Protein AF-A0A1C7DNI1-F1 (afdb_monomer_lite)

Foldseek 3Di:
DKKKAKPPDRPPIDDDDDPDQVSVVVVQPWDDPFKHWAWDDPVDDCCVVVVDDADPQKDKTKTWIWGDDPVGTDIIIMIMIGRDD

Structure (mmCIF, N/CA/C/O backbone):
data_AF-A0A1C7DNI1-F1
#
_entry.id   AF-A0A1C7DNI1-F1
#
loop_
_atom_site.group_PDB
_atom_site.id
_atom_site.type_symbol
_atom_site.label_atom_id
_atom_site.label_alt_id
_atom_site.label_comp_id
_atom_site.label_asym_id
_atom_site.label_entity_id
_atom_site.label_seq_id
_atom_site.pdbx_PDB_ins_code
_atom_site.Cartn_x
_atom_site.Cartn_y
_atom_site.Cartn_z
_atom_site.occupancy
_atom_site.B_iso_or_equiv
_atom_site.auth_seq_id
_atom_site.auth_comp_id
_atom_site.auth_asym_id
_atom_site.auth_atom_id
_atom_site.pdbx_PDB_model_num
ATOM 1 N N . MET A 1 1 ? -14.436 3.239 3.093 1.00 82.44 1 MET A N 1
ATOM 2 C CA . MET A 1 1 ? -13.462 4.304 2.705 1.00 82.44 1 MET A CA 1
ATOM 3 C C . MET A 1 1 ? -12.057 3.806 3.028 1.00 82.44 1 MET A C 1
ATOM 5 O O . MET A 1 1 ? -11.949 2.901 3.847 1.00 82.44 1 MET A O 1
ATOM 9 N N . GLY A 1 2 ? -10.993 4.332 2.410 1.00 90.19 2 GLY A N 1
ATOM 10 C CA . GLY A 1 2 ? -9.632 3.895 2.744 1.00 90.19 2 GLY A CA 1
ATOM 11 C C . GLY A 1 2 ? -8.565 4.968 2.580 1.00 90.19 2 GLY A C 1
ATOM 12 O O . GLY A 1 2 ? -8.796 6.015 1.973 1.00 90.19 2 GLY A O 1
ATOM 13 N N . VAL A 1 3 ? -7.391 4.687 3.131 1.00 93.50 3 VAL A N 1
ATOM 14 C CA . VAL A 1 3 ? -6.170 5.470 2.943 1.00 93.50 3 VAL A CA 1
ATOM 15 C C . VAL A 1 3 ? -5.127 4.630 2.219 1.00 93.50 3 VAL A C 1
ATOM 17 O O . VAL A 1 3 ? -5.017 3.425 2.446 1.00 93.50 3 VAL A O 1
ATOM 20 N N . LEU A 1 4 ? -4.365 5.283 1.352 1.00 95.00 4 LEU A N 1
ATOM 21 C CA . LEU A 1 4 ? -3.207 4.726 0.673 1.00 95.00 4 LEU A CA 1
ATOM 22 C C . LEU A 1 4 ? -1.968 5.430 1.214 1.00 95.00 4 LEU A C 1
ATOM 24 O O . LEU A 1 4 ? -1.827 6.639 1.041 1.00 95.00 4 LEU A O 1
ATOM 28 N N . ILE A 1 5 ? -1.100 4.697 1.897 1.00 95.31 5 ILE A N 1
ATOM 29 C CA . ILE A 1 5 ? 0.153 5.210 2.447 1.00 95.31 5 ILE A CA 1
ATOM 30 C C . ILE A 1 5 ? 1.278 4.818 1.498 1.00 95.31 5 ILE A C 1
ATOM 32 O O . ILE A 1 5 ? 1.455 3.633 1.224 1.00 95.31 5 ILE A O 1
ATOM 36 N N . THR A 1 6 ? 2.053 5.798 1.038 1.00 95.25 6 THR A N 1
A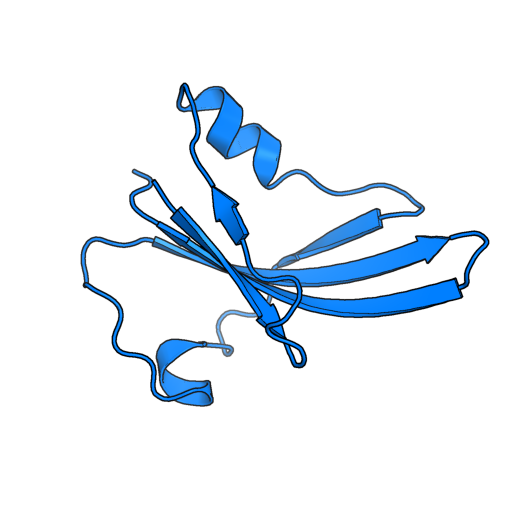TOM 37 C CA . THR A 1 6 ? 3.212 5.565 0.165 1.00 95.25 6 THR A CA 1
ATOM 38 C C . THR A 1 6 ? 4.500 5.747 0.956 1.00 95.25 6 THR A C 1
ATOM 40 O O . THR A 1 6 ? 4.674 6.732 1.671 1.00 95.25 6 THR A O 1
ATOM 43 N N . LEU A 1 7 ? 5.418 4.795 0.837 1.00 93.56 7 LEU A N 1
ATOM 44 C CA . LEU A 1 7 ? 6.693 4.763 1.536 1.00 93.56 7 LEU A CA 1
ATOM 45 C C . LEU A 1 7 ? 7.870 4.719 0.548 1.00 93.56 7 LEU A C 1
ATOM 47 O O . LEU A 1 7 ? 7.736 4.190 -0.554 1.00 93.56 7 LEU A O 1
ATOM 51 N N . PRO A 1 8 ? 9.041 5.259 0.940 1.00 88.56 8 PRO A N 1
ATOM 52 C CA . PRO A 1 8 ? 9.307 5.932 2.220 1.00 88.56 8 PRO A CA 1
ATOM 53 C C . PRO A 1 8 ? 8.744 7.364 2.288 1.00 88.56 8 PRO A C 1
ATOM 55 O O . PRO A 1 8 ? 8.729 7.968 3.359 1.00 88.56 8 PRO A O 1
ATOM 58 N N . SER A 1 9 ? 8.293 7.919 1.158 1.00 89.62 9 SER A N 1
ATOM 59 C CA . SER A 1 9 ? 7.793 9.292 1.065 1.00 89.62 9 SER A CA 1
ATOM 60 C C . SER A 1 9 ? 6.274 9.364 1.198 1.00 89.62 9 SER A C 1
ATOM 62 O O . SER A 1 9 ? 5.541 9.050 0.262 1.00 89.62 9 SER A O 1
ATOM 64 N N . LEU A 1 10 ? 5.810 9.904 2.326 1.00 90.94 10 LEU A N 1
ATOM 65 C CA . LEU A 1 10 ? 4.382 10.076 2.602 1.00 90.94 10 LEU A CA 1
ATOM 66 C C . LEU A 1 10 ? 3.697 11.140 1.733 1.00 90.94 10 LEU A C 1
ATOM 68 O O . LEU A 1 10 ? 2.470 11.203 1.734 1.00 90.94 10 LEU A O 1
ATOM 72 N N . TRP A 1 11 ? 4.449 11.961 0.994 1.00 91.69 11 TRP A N 1
ATOM 73 C CA . TRP A 1 11 ? 3.905 13.037 0.153 1.00 91.69 11 TRP A CA 1
ATOM 74 C C . TRP A 1 11 ? 2.908 12.554 -0.903 1.00 91.69 11 TRP A C 1
ATOM 76 O O . TRP A 1 11 ? 2.021 13.311 -1.284 1.00 91.69 11 TRP A O 1
ATOM 86 N N . ASN A 1 12 ? 3.028 11.295 -1.326 1.00 89.38 12 ASN A N 1
ATOM 87 C CA . ASN A 1 12 ? 2.155 10.684 -2.326 1.00 89.38 12 ASN A CA 1
ATOM 88 C C . ASN A 1 12 ? 0.980 9.905 -1.710 1.00 89.38 12 ASN A C 1
ATOM 90 O O . ASN A 1 12 ? 0.265 9.223 -2.442 1.00 89.38 12 ASN A O 1
ATOM 94 N N . SER A 1 13 ? 0.780 9.991 -0.389 1.00 93.94 13 SER A N 1
ATOM 95 C CA . SER A 1 13 ? -0.307 9.288 0.303 1.00 93.94 13 SER A CA 1
ATOM 96 C C . SER A 1 13 ? -1.663 9.925 -0.006 1.00 93.94 13 SER A C 1
ATOM 98 O O . SER A 1 13 ? -1.767 11.138 -0.191 1.00 93.94 13 SER A O 1
ATOM 100 N N . GLN A 1 14 ? -2.719 9.113 -0.053 1.00 94.31 14 GLN A N 1
ATOM 101 C CA . GLN A 1 14 ? -4.027 9.515 -0.578 1.00 94.31 14 GLN A CA 1
ATOM 102 C C . GLN A 1 14 ? -5.172 9.033 0.312 1.00 94.31 14 GLN A C 1
ATOM 104 O O . GLN A 1 14 ? -5.082 8.000 0.974 1.00 94.31 14 GLN A O 1
ATOM 109 N N . ILE A 1 15 ? -6.284 9.768 0.284 1.00 93.44 15 ILE A N 1
ATOM 110 C CA . ILE A 1 15 ? -7.582 9.291 0.768 1.00 93.44 15 ILE A CA 1
ATOM 111 C C . ILE A 1 15 ? -8.369 8.829 -0.452 1.00 93.44 15 ILE A C 1
ATOM 113 O O . ILE A 1 15 ? -8.487 9.571 -1.426 1.00 93.44 15 ILE A O 1
ATOM 117 N N . ILE A 1 16 ? -8.921 7.620 -0.388 1.00 91.69 16 ILE A N 1
ATOM 118 C CA . ILE A 1 16 ? -9.635 7.005 -1.502 1.00 91.69 16 ILE A CA 1
ATOM 119 C C . ILE A 1 16 ? -11.086 6.732 -1.104 1.00 91.69 16 ILE A C 1
ATOM 121 O O . ILE A 1 16 ? -11.385 6.147 -0.055 1.00 91.69 16 ILE A O 1
ATOM 125 N N . ILE A 1 17 ? -11.999 7.156 -1.978 1.00 91.06 17 ILE A N 1
ATOM 126 C CA . ILE A 1 17 ? -13.441 6.947 -1.854 1.00 91.06 17 ILE A CA 1
ATOM 127 C C . ILE A 1 17 ? -13.909 6.156 -3.075 1.00 91.06 17 ILE A C 1
ATOM 129 O O . ILE A 1 17 ? -13.876 6.658 -4.197 1.00 91.06 17 ILE A O 1
ATOM 133 N N . PHE A 1 18 ? -14.365 4.930 -2.837 1.00 89.50 18 PHE A N 1
ATOM 134 C CA . PHE A 1 18 ? -14.969 4.067 -3.851 1.00 89.50 18 PHE A CA 1
ATOM 135 C C . PHE A 1 18 ? -16.488 4.239 -3.865 1.00 89.50 18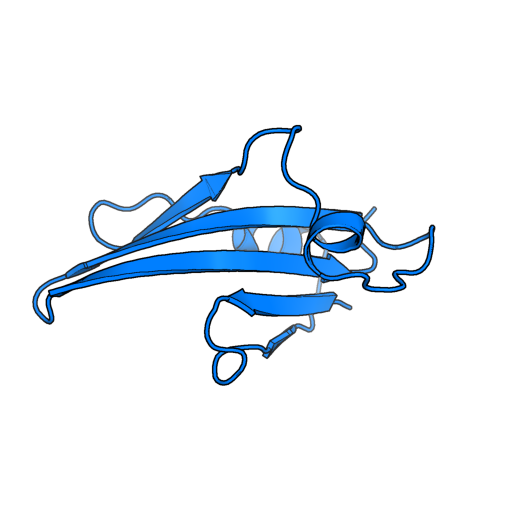 PHE A C 1
ATOM 137 O O . PHE A 1 18 ? -17.085 4.511 -2.820 1.00 89.50 18 PHE A O 1
ATOM 144 N N . LYS A 1 19 ? -17.116 4.103 -5.039 1.00 89.06 19 LYS A N 1
ATOM 145 C CA . LYS A 1 19 ? -18.575 4.240 -5.185 1.00 89.06 19 LYS A CA 1
ATOM 146 C C . LYS A 1 19 ? -19.293 2.895 -5.078 1.00 89.06 19 LYS A C 1
ATOM 148 O O . LYS A 1 19 ? -20.455 2.879 -4.681 1.00 89.06 19 LYS A O 1
ATOM 153 N N . GLY A 1 20 ? -18.612 1.796 -5.390 1.00 87.31 20 GLY A N 1
ATOM 154 C CA . GLY A 1 20 ? -19.107 0.431 -5.223 1.00 87.31 20 GLY A CA 1
ATOM 155 C C . GLY A 1 20 ? -17.984 -0.589 -5.034 1.00 87.31 20 GLY A C 1
ATOM 156 O O . GLY A 1 20 ? -16.806 -0.254 -5.117 1.00 87.31 20 GLY A O 1
ATOM 157 N N . GLU A 1 21 ? -18.356 -1.843 -4.771 1.00 85.12 21 GLU A N 1
ATOM 158 C CA . GLU A 1 21 ? -17.410 -2.945 -4.527 1.00 85.12 21 GLU A CA 1
ATOM 159 C C . GLU A 1 21 ? -16.578 -3.317 -5.762 1.00 85.12 21 GLU A C 1
ATOM 161 O O . GLU A 1 21 ? -15.418 -3.700 -5.626 1.00 85.12 21 GLU A O 1
ATOM 166 N N . ASP A 1 22 ? -17.135 -3.187 -6.967 1.00 87.94 22 ASP A N 1
ATOM 167 C CA . ASP A 1 22 ? -16.397 -3.482 -8.201 1.00 87.94 22 ASP A CA 1
ATOM 168 C C . ASP A 1 22 ? -15.249 -2.480 -8.411 1.00 87.94 22 ASP A C 1
ATOM 170 O O . ASP A 1 22 ? -14.131 -2.888 -8.727 1.00 87.94 22 ASP A O 1
ATOM 174 N N . ASP A 1 23 ? -15.470 -1.195 -8.089 1.00 87.44 23 ASP A N 1
ATOM 175 C CA . ASP A 1 23 ? -14.414 -0.170 -8.123 1.00 87.44 23 ASP A CA 1
ATOM 176 C C . ASP A 1 23 ? -13.248 -0.531 -7.191 1.00 87.44 23 ASP A C 1
ATOM 178 O O . ASP A 1 23 ? -12.094 -0.217 -7.480 1.00 87.44 23 ASP A O 1
ATOM 182 N N . VAL A 1 24 ? -13.548 -1.175 -6.057 1.00 87.38 24 VAL A N 1
ATOM 183 C CA . VAL A 1 24 ? -12.543 -1.600 -5.079 1.00 87.38 24 VAL A CA 1
ATOM 184 C C . VAL A 1 24 ? -11.683 -2.717 -5.659 1.00 87.38 24 VAL A C 1
ATOM 186 O O . VAL A 1 24 ? -10.459 -2.646 -5.583 1.00 87.38 24 VAL A O 1
ATOM 189 N N . LYS A 1 25 ? -12.302 -3.750 -6.240 1.00 85.00 25 LYS A N 1
ATOM 190 C CA . LYS A 1 25 ? -11.577 -4.914 -6.774 1.00 85.00 25 LYS A CA 1
ATOM 191 C C . LYS A 1 25 ? -10.657 -4.512 -7.922 1.00 85.00 25 LYS A C 1
ATOM 193 O O . LYS A 1 25 ? -9.477 -4.856 -7.904 1.00 85.00 25 LYS A O 1
ATOM 198 N N . ASP A 1 26 ? -11.168 -3.717 -8.857 1.00 89.19 26 ASP A N 1
ATOM 199 C CA . ASP A 1 26 ? -10.415 -3.278 -10.035 1.00 89.19 26 ASP A CA 1
ATOM 200 C C . ASP A 1 26 ? -9.308 -2.269 -9.683 1.00 89.19 26 ASP A C 1
ATOM 202 O O . ASP A 1 26 ? -8.326 -2.108 -10.416 1.00 89.19 26 ASP A O 1
ATOM 206 N N . PHE A 1 27 ? -9.408 -1.595 -8.533 1.00 89.38 27 PHE A N 1
ATOM 207 C CA . PHE A 1 27 ? -8.383 -0.660 -8.082 1.00 89.38 27 PHE A CA 1
ATOM 208 C C . PHE A 1 27 ? -7.036 -1.332 -7.791 1.00 89.38 27 PHE A C 1
ATOM 210 O O . PHE A 1 27 ? -5.997 -0.746 -8.082 1.00 89.38 27 PHE A O 1
ATOM 217 N N . PHE A 1 28 ? -7.033 -2.555 -7.261 1.00 88.50 28 PHE A N 1
ATOM 218 C CA . PHE A 1 28 ? -5.790 -3.257 -6.919 1.00 88.50 28 PHE A CA 1
ATOM 219 C C . PHE A 1 28 ? -5.153 -3.984 -8.106 1.00 88.50 28 PHE A C 1
ATOM 221 O O . PHE A 1 28 ? -4.016 -4.442 -8.012 1.00 88.50 28 PHE A O 1
ATOM 228 N N . ILE A 1 29 ? -5.856 -4.079 -9.237 1.00 89.94 29 ILE A N 1
ATOM 229 C CA . ILE A 1 29 ? -5.341 -4.724 -10.443 1.00 89.94 29 ILE A CA 1
ATOM 230 C C . ILE A 1 29 ? -4.451 -3.717 -11.177 1.00 89.94 29 ILE A C 1
ATOM 232 O O . ILE A 1 29 ? -4.920 -2.864 -11.936 1.00 89.94 29 ILE A O 1
ATOM 236 N N . ARG A 1 30 ? -3.146 -3.788 -10.908 1.00 91.31 30 ARG A N 1
ATOM 237 C CA . ARG A 1 30 ? -2.098 -3.002 -11.571 1.00 91.31 30 ARG A CA 1
ATOM 238 C C . ARG A 1 30 ? -1.006 -3.957 -12.028 1.00 91.31 30 ARG A C 1
ATOM 240 O O . ARG A 1 30 ? -0.146 -4.327 -11.239 1.00 91.31 30 ARG A O 1
ATOM 247 N N . ASP A 1 31 ? -1.071 -4.376 -13.284 1.00 93.38 31 ASP A N 1
ATOM 248 C CA . ASP A 1 31 ? -0.105 -5.307 -13.872 1.00 93.38 31 ASP A CA 1
ATOM 249 C C . ASP A 1 31 ? 0.083 -4.989 -15.357 1.00 93.38 31 ASP A C 1
ATOM 251 O O . ASP A 1 31 ? -0.495 -5.618 -16.242 1.00 93.38 31 ASP A O 1
ATOM 255 N N . SER A 1 32 ? 0.814 -3.913 -15.624 1.00 92.38 32 SER A N 1
ATOM 256 C CA . SER A 1 32 ? 1.226 -3.529 -16.972 1.00 92.38 32 SER A CA 1
ATOM 257 C C . SER A 1 32 ? 2.747 -3.542 -17.080 1.00 92.38 32 SER A C 1
ATOM 259 O O . SER A 1 32 ? 3.447 -3.568 -16.064 1.00 92.38 32 SER A O 1
ATOM 261 N N . ASP A 1 33 ? 3.256 -3.472 -18.310 1.00 90.12 33 ASP A N 1
ATOM 262 C CA . ASP A 1 33 ? 4.699 -3.438 -18.566 1.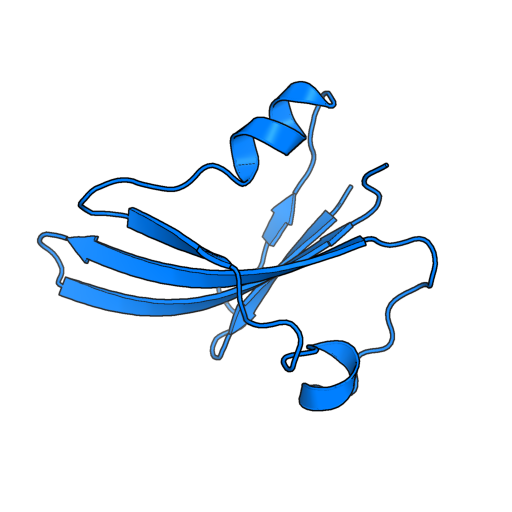00 90.12 33 ASP A CA 1
ATOM 263 C C . ASP A 1 33 ? 5.384 -2.230 -17.905 1.00 90.12 33 ASP A C 1
ATOM 265 O O . ASP A 1 33 ? 6.506 -2.362 -17.427 1.00 90.12 33 ASP A O 1
ATOM 269 N N . TYR A 1 34 ? 4.683 -1.093 -17.813 1.00 92.75 34 TYR A N 1
ATOM 270 C CA . TYR A 1 34 ? 5.219 0.170 -17.289 1.00 92.75 34 TYR A CA 1
ATOM 271 C C . TYR A 1 34 ? 4.898 0.422 -15.814 1.00 92.75 34 TYR A C 1
ATOM 273 O O . TYR A 1 34 ? 5.596 1.162 -15.130 1.00 92.75 34 TYR A O 1
ATOM 281 N N . TYR A 1 35 ? 3.803 -0.149 -15.317 1.00 93.38 35 TYR A N 1
ATOM 282 C CA .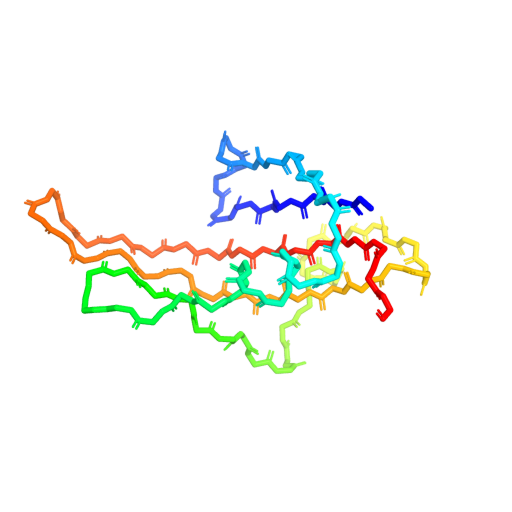 TYR A 1 35 ? 3.292 0.130 -13.980 1.00 93.38 35 TYR A CA 1
ATOM 283 C C . TYR A 1 35 ? 2.627 -1.106 -13.395 1.00 93.38 35 TYR A C 1
ATOM 285 O O . TYR A 1 35 ? 1.638 -1.608 -13.947 1.00 93.38 35 TYR A O 1
ATOM 293 N N . LYS A 1 36 ? 3.139 -1.580 -12.259 1.00 95.56 36 LYS A N 1
ATOM 294 C CA . LYS A 1 36 ? 2.588 -2.755 -11.581 1.00 95.56 36 LYS A CA 1
ATOM 295 C C . LYS A 1 36 ? 2.720 -2.708 -10.069 1.00 95.56 36 LYS A C 1
ATOM 297 O O . LYS A 1 36 ? 3.670 -2.145 -9.525 1.00 95.56 36 LYS A O 1
ATOM 302 N N . TRP A 1 37 ? 1.765 -3.344 -9.401 1.00 96.06 37 TRP A N 1
ATOM 303 C CA . TRP A 1 37 ? 1.740 -3.549 -7.959 1.00 96.06 37 TRP A CA 1
ATOM 304 C C . TRP A 1 37 ? 1.938 -5.025 -7.656 1.00 96.06 37 TRP A C 1
ATOM 306 O O . TRP A 1 37 ? 1.118 -5.871 -8.005 1.00 96.06 37 TRP A O 1
ATOM 316 N N . ILE A 1 38 ? 3.037 -5.333 -6.982 1.00 95.25 38 ILE A N 1
ATOM 317 C CA . ILE A 1 38 ? 3.401 -6.694 -6.602 1.00 95.25 38 ILE A CA 1
ATOM 318 C C . ILE A 1 38 ? 3.047 -6.865 -5.122 1.00 95.25 38 ILE A C 1
ATOM 320 O O . ILE A 1 38 ? 3.592 -6.120 -4.307 1.00 95.25 38 ILE A O 1
ATOM 324 N N . PRO A 1 39 ? 2.170 -7.809 -4.734 1.00 94.88 39 PRO A N 1
ATOM 325 C CA . PRO A 1 39 ? 1.845 -8.038 -3.328 1.00 94.88 39 PRO A CA 1
ATOM 326 C C . PRO A 1 39 ? 3.103 -8.266 -2.481 1.00 94.88 39 PRO A C 1
ATOM 328 O O . PRO A 1 39 ? 4.008 -9.005 -2.881 1.00 94.88 39 PRO A O 1
ATOM 331 N N . LEU A 1 40 ? 3.169 -7.621 -1.316 1.00 94.94 40 LEU A N 1
ATOM 332 C CA . LEU A 1 40 ? 4.240 -7.869 -0.354 1.00 94.94 40 LEU A CA 1
ATOM 333 C C . LEU A 1 40 ? 4.059 -9.244 0.292 1.00 94.94 40 LEU A C 1
ATOM 335 O O . LEU A 1 40 ? 2.952 -9.761 0.409 1.00 94.94 40 LEU A O 1
ATOM 339 N N . SER A 1 41 ? 5.167 -9.830 0.733 1.00 90.00 41 SER A N 1
ATOM 340 C CA . SER A 1 41 ? 5.158 -11.093 1.464 1.00 90.00 41 SER A CA 1
ATOM 341 C C . SER A 1 41 ? 4.508 -10.954 2.842 1.00 90.00 41 SER A C 1
ATOM 343 O O . SER A 1 41 ? 4.666 -9.931 3.506 1.00 90.00 41 SER A O 1
ATOM 345 N N . ASP A 1 42 ? 3.891 -12.037 3.323 1.00 83.38 42 ASP A N 1
ATOM 346 C CA . ASP A 1 42 ? 3.187 -12.110 4.620 1.00 83.38 42 ASP A CA 1
ATOM 347 C C . ASP A 1 42 ? 4.055 -11.768 5.847 1.00 83.38 42 ASP A C 1
ATOM 349 O O . ASP A 1 42 ? 3.551 -11.576 6.951 1.00 83.38 42 ASP A O 1
ATOM 353 N N . ASN A 1 43 ? 5.379 -11.708 5.685 1.00 89.06 43 ASN A N 1
ATOM 354 C CA . ASN A 1 43 ? 6.310 -11.299 6.737 1.00 89.06 43 ASN A CA 1
ATOM 355 C C . ASN A 1 43 ? 6.428 -9.771 6.901 1.00 89.06 43 ASN A C 1
ATOM 357 O O . ASN A 1 43 ? 7.120 -9.327 7.816 1.00 89.06 43 ASN A O 1
ATOM 361 N N . ARG A 1 44 ? 5.812 -8.974 6.019 1.00 91.56 44 ARG A N 1
ATOM 362 C CA . ARG A 1 44 ? 5.768 -7.514 6.123 1.00 91.56 44 ARG A CA 1
ATOM 363 C C . ARG A 1 44 ? 4.490 -7.091 6.829 1.00 91.56 44 ARG A C 1
ATOM 365 O O . ARG A 1 44 ? 3.404 -7.554 6.498 1.00 91.56 44 ARG A O 1
ATOM 372 N N . SER A 1 45 ? 4.611 -6.158 7.767 1.00 92.00 45 SER A N 1
ATOM 373 C CA . SER A 1 45 ? 3.453 -5.559 8.426 1.00 92.00 45 SER A CA 1
ATOM 374 C C . SER A 1 45 ? 3.733 -4.102 8.746 1.00 92.00 45 SER A C 1
ATOM 376 O O . SER A 1 45 ? 4.576 -3.784 9.583 1.00 92.00 45 SER A O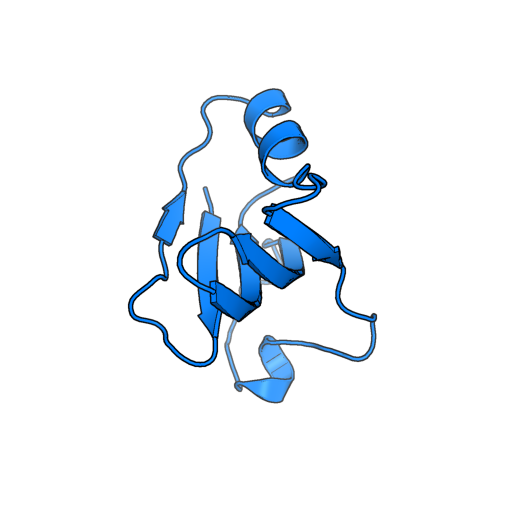 1
ATOM 378 N N . ILE A 1 46 ? 2.981 -3.195 8.120 1.00 93.50 46 ILE A N 1
ATOM 379 C CA . ILE A 1 46 ? 3.111 -1.762 8.397 1.00 93.50 46 ILE A CA 1
ATOM 380 C C . ILE A 1 46 ? 2.804 -1.424 9.864 1.00 93.50 46 ILE A C 1
ATOM 382 O O . ILE A 1 46 ? 3.402 -0.505 10.421 1.00 93.50 46 ILE A O 1
ATOM 386 N N . GLN A 1 47 ? 1.936 -2.191 10.534 1.00 93.38 47 GLN A N 1
ATOM 387 C CA . GLN A 1 47 ? 1.642 -1.978 11.954 1.00 93.38 47 GLN A CA 1
ATOM 388 C C . GLN A 1 47 ? 2.886 -2.183 12.818 1.00 93.38 47 GLN A C 1
ATOM 390 O O . GLN A 1 47 ? 3.165 -1.356 13.683 1.00 93.38 47 GLN A O 1
ATOM 395 N N . THR A 1 48 ? 3.654 -3.251 12.584 1.00 92.56 48 THR A N 1
ATOM 396 C CA . THR A 1 48 ? 4.864 -3.536 13.367 1.00 92.56 48 THR A CA 1
ATOM 397 C C . THR A 1 48 ? 6.052 -2.710 12.904 1.00 92.56 48 THR A C 1
ATOM 399 O O . THR A 1 48 ? 6.759 -2.142 13.738 1.00 92.56 48 THR A O 1
ATOM 402 N N . ASP A 1 49 ? 6.242 -2.604 11.589 1.00 92.75 49 ASP A N 1
ATOM 403 C CA . ASP A 1 49 ? 7.407 -1.964 10.977 1.00 92.75 49 ASP A CA 1
ATOM 404 C C . ASP A 1 49 ? 7.408 -0.453 11.265 1.00 92.75 49 ASP A C 1
ATOM 406 O O . ASP A 1 49 ? 8.457 0.129 11.543 1.00 92.75 49 ASP A O 1
ATOM 410 N N . TRP A 1 50 ? 6.222 0.170 11.282 1.00 90.69 50 TRP A N 1
ATOM 411 C CA . TRP A 1 50 ? 6.042 1.612 11.490 1.00 90.69 50 TRP A CA 1
ATOM 412 C C . TRP A 1 50 ? 5.344 1.981 12.803 1.00 90.69 50 TRP A C 1
ATOM 414 O O . TRP A 1 50 ? 5.149 3.165 13.078 1.00 90.69 50 TRP A O 1
ATOM 424 N N . LYS A 1 51 ? 5.007 0.995 13.645 1.00 92.38 51 LYS A N 1
ATOM 425 C CA . LYS A 1 51 ? 4.325 1.189 14.941 1.00 92.38 51 LYS A CA 1
ATOM 426 C C . LYS A 1 51 ? 2.999 1.948 14.812 1.00 92.38 51 LYS A C 1
ATOM 428 O O . LYS A 1 51 ? 2.674 2.791 15.650 1.00 92.38 51 LYS A O 1
ATOM 433 N N . LEU A 1 52 ? 2.245 1.659 13.753 1.00 90.75 52 LEU A N 1
ATOM 434 C CA . LEU A 1 52 ? 0.943 2.273 13.510 1.00 90.75 52 LEU A CA 1
ATOM 435 C C . LEU A 1 52 ? -0.159 1.545 14.279 1.00 90.75 52 LEU A C 1
ATOM 437 O O . LEU A 1 52 ? -0.212 0.316 14.313 1.00 90.75 52 LEU A O 1
ATOM 441 N N . VAL A 1 53 ? -1.077 2.324 14.847 1.00 93.06 53 VAL A N 1
ATOM 442 C CA . VAL A 1 53 ? -2.328 1.810 15.409 1.00 93.06 53 VAL A CA 1
ATOM 443 C C . VAL A 1 53 ? -3.368 1.830 14.298 1.00 93.06 53 VAL A C 1
ATOM 445 O O . VAL A 1 53 ? -3.709 2.897 13.791 1.00 93.06 53 VAL A O 1
ATOM 448 N N . ILE A 1 54 ? -3.849 0.650 13.916 1.00 90.75 54 ILE A N 1
ATOM 449 C CA . ILE A 1 54 ? -4.888 0.472 12.900 1.00 90.75 54 ILE A CA 1
ATOM 450 C C . ILE A 1 54 ? -6.061 -0.245 13.577 1.00 90.75 54 ILE A C 1
ATOM 452 O O . ILE A 1 54 ? -5.805 -1.212 14.296 1.00 90.75 54 ILE A O 1
ATOM 456 N N . PRO A 1 55 ? -7.308 0.232 13.410 1.00 90.62 55 PRO A N 1
ATOM 457 C CA . PRO A 1 55 ? -8.487 -0.439 13.953 1.00 90.62 55 PRO A CA 1
ATOM 458 C C . PRO A 1 55 ? -8.655 -1.870 13.414 1.00 90.62 55 PRO A C 1
ATOM 460 O O . PRO A 1 55 ? -8.376 -2.128 12.245 1.00 90.62 55 PRO A O 1
ATOM 463 N N . ASP A 1 56 ? -9.138 -2.789 14.254 1.00 88.44 56 ASP A N 1
ATOM 464 C CA . ASP A 1 56 ? -9.252 -4.222 13.923 1.00 88.44 56 ASP A CA 1
ATOM 465 C C . ASP A 1 56 ? -10.263 -4.525 12.800 1.00 88.44 56 ASP A C 1
ATOM 467 O O . ASP A 1 56 ? -10.240 -5.599 12.202 1.00 88.44 56 ASP A O 1
ATOM 471 N N . ASP A 1 57 ? -11.182 -3.601 12.525 1.00 90.06 57 ASP A N 1
ATOM 472 C CA . ASP A 1 57 ? -12.199 -3.704 11.479 1.00 90.06 57 ASP A CA 1
ATOM 473 C C . ASP A 1 57 ? -11.704 -3.262 10.092 1.00 90.06 57 ASP A C 1
ATOM 475 O O . ASP A 1 57 ? -12.451 -3.362 9.115 1.00 90.06 57 ASP A O 1
ATOM 479 N N . PHE A 1 58 ? -10.451 -2.810 9.989 1.00 90.44 58 PHE A N 1
ATOM 480 C CA . PHE A 1 58 ? -9.840 -2.390 8.734 1.00 90.44 58 PHE A CA 1
ATOM 481 C C . PHE A 1 58 ? -9.037 -3.527 8.105 1.00 90.44 58 PHE A C 1
ATOM 483 O O . PHE A 1 58 ? -8.285 -4.244 8.763 1.00 90.44 58 PHE A O 1
ATOM 490 N N . VAL A 1 59 ? -9.145 -3.639 6.785 1.00 90.38 59 VAL A N 1
ATOM 491 C CA . VAL A 1 59 ? -8.297 -4.515 5.980 1.00 90.38 59 VAL A CA 1
ATOM 492 C C . VAL A 1 59 ? -7.030 -3.767 5.596 1.00 90.38 59 VAL A C 1
ATOM 494 O O . VAL A 1 59 ? -7.075 -2.591 5.225 1.00 90.38 59 VAL A O 1
ATOM 497 N N . ILE A 1 60 ? -5.903 -4.473 5.673 1.00 92.75 60 ILE A N 1
ATOM 498 C CA . ILE A 1 60 ? -4.581 -3.978 5.300 1.00 92.75 60 ILE A CA 1
ATOM 499 C C . ILE A 1 60 ? -4.093 -4.782 4.096 1.00 92.75 60 ILE A C 1
ATOM 501 O O . ILE A 1 60 ? -4.143 -6.011 4.096 1.00 92.75 60 ILE A O 1
ATOM 505 N N . SER A 1 61 ? -3.606 -4.103 3.063 1.00 92.88 61 SER A N 1
ATOM 506 C CA . SER A 1 61 ? -2.992 -4.738 1.892 1.00 92.88 61 SER A CA 1
ATOM 507 C C . SER A 1 61 ? -1.735 -3.979 1.490 1.00 92.88 61 SER A C 1
ATOM 509 O O . SER A 1 61 ? -1.780 -2.767 1.290 1.00 92.88 61 SER A O 1
ATOM 511 N N . GLY A 1 62 ? -0.611 -4.688 1.413 1.00 95.06 62 GLY A N 1
ATOM 512 C CA . GLY A 1 62 ? 0.696 -4.118 1.101 1.00 95.06 62 GLY A CA 1
ATOM 513 C C . GLY A 1 62 ? 1.184 -4.533 -0.282 1.00 95.06 62 GLY A C 1
ATOM 514 O O . GLY A 1 62 ? 1.081 -5.702 -0.654 1.00 95.06 62 GLY A O 1
ATOM 515 N N . PHE A 1 63 ? 1.759 -3.587 -1.018 1.00 95.69 63 PHE A N 1
ATOM 516 C CA . PHE A 1 63 ? 2.276 -3.787 -2.367 1.00 95.69 63 PHE A CA 1
ATOM 517 C C . PHE A 1 63 ? 3.633 -3.102 -2.541 1.00 95.69 63 PHE A C 1
ATOM 519 O O . PHE A 1 63 ? 3.872 -2.017 -2.018 1.00 95.69 63 PHE A O 1
ATOM 526 N N . LYS A 1 64 ? 4.515 -3.716 -3.326 1.00 95.94 64 LYS A N 1
ATOM 527 C CA . LYS A 1 64 ? 5.632 -3.032 -3.968 1.00 95.94 64 LYS A CA 1
ATOM 528 C C . LYS A 1 64 ? 5.125 -2.428 -5.273 1.00 95.94 64 LYS A C 1
ATOM 530 O O . LYS A 1 64 ? 4.682 -3.159 -6.158 1.00 95.94 64 LYS A O 1
ATOM 535 N N . GLU A 1 65 ? 5.206 -1.115 -5.390 1.00 95.94 65 GLU A N 1
ATOM 536 C CA . GLU A 1 65 ? 4.970 -0.410 -6.644 1.00 95.94 65 GLU A CA 1
ATOM 537 C C . GLU A 1 65 ? 6.257 -0.403 -7.462 1.00 95.94 65 GLU A C 1
ATOM 539 O O . GLU A 1 65 ? 7.333 -0.102 -6.938 1.00 95.94 65 GLU A O 1
ATOM 544 N N . VAL A 1 66 ? 6.135 -0.741 -8.741 1.00 96.00 66 VAL A N 1
ATOM 545 C CA . VAL A 1 66 ? 7.205 -0.610 -9.726 1.00 96.00 66 VAL A CA 1
ATOM 546 C C . VAL A 1 66 ? 6.673 0.223 -10.880 1.00 96.00 66 VAL A C 1
ATOM 548 O O . VAL A 1 66 ? 5.675 -0.153 -11.501 1.00 96.00 66 VAL A O 1
ATOM 551 N N . ILE A 1 67 ? 7.352 1.336 -11.141 1.00 94.56 67 ILE A N 1
ATOM 552 C CA . ILE A 1 67 ? 7.133 2.201 -12.297 1.00 94.56 67 ILE A CA 1
ATOM 553 C C . ILE A 1 67 ? 8.408 2.148 -13.129 1.00 94.56 67 ILE A C 1
ATOM 555 O O . ILE A 1 67 ? 9.486 2.432 -12.614 1.00 94.56 67 ILE A O 1
ATOM 559 N N . ASP A 1 68 ? 8.283 1.734 -14.378 1.00 94.81 68 ASP A N 1
ATOM 560 C CA . ASP A 1 68 ? 9.377 1.639 -15.338 1.00 94.81 6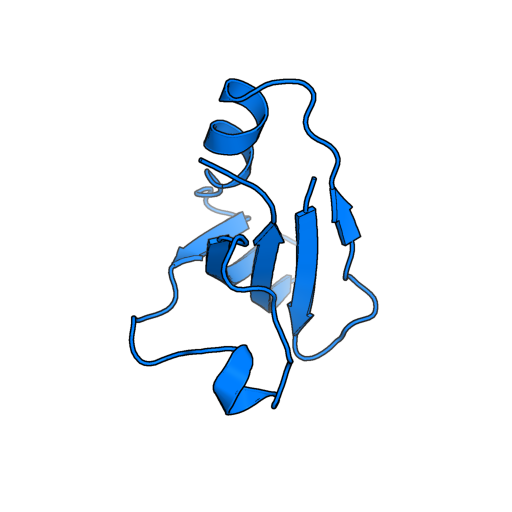8 ASP A CA 1
ATOM 561 C C . ASP A 1 68 ? 8.889 2.262 -16.643 1.00 94.81 68 ASP A C 1
ATOM 563 O O . ASP A 1 68 ? 8.221 1.608 -17.442 1.00 94.81 68 ASP A O 1
ATOM 567 N N . ASP A 1 69 ? 9.121 3.562 -16.806 1.00 91.62 69 ASP A N 1
ATOM 568 C CA . ASP A 1 69 ? 8.663 4.333 -17.959 1.00 91.62 69 ASP A CA 1
ATOM 569 C C . ASP A 1 69 ? 9.797 5.155 -18.597 1.00 91.62 69 ASP A C 1
ATOM 571 O O . ASP A 1 69 ? 10.980 4.973 -18.300 1.00 91.62 69 ASP A O 1
ATOM 575 N N . GLU A 1 70 ? 9.448 6.036 -19.540 1.00 91.88 70 GLU A N 1
ATOM 576 C CA . GLU A 1 70 ? 10.421 6.883 -20.242 1.00 91.88 70 GLU A CA 1
ATOM 577 C C . GLU A 1 70 ? 11.154 7.868 -19.311 1.00 91.88 70 GLU A C 1
ATOM 579 O O . GLU A 1 70 ? 12.274 8.279 -19.629 1.00 91.88 70 GLU A O 1
ATOM 584 N N . ASP A 1 71 ? 10.557 8.223 -18.167 1.00 90.19 71 ASP A N 1
ATOM 585 C CA . ASP A 1 71 ? 11.119 9.143 -17.176 1.00 90.19 71 ASP A CA 1
ATOM 586 C C . ASP A 1 71 ? 12.006 8.416 -16.147 1.00 90.19 71 ASP A C 1
ATOM 588 O O . ASP A 1 71 ? 12.862 9.042 -15.509 1.00 90.19 71 ASP A O 1
ATOM 592 N N . GLY A 1 72 ? 11.879 7.089 -16.030 1.00 91.62 72 GLY A N 1
ATOM 593 C CA . GLY A 1 72 ? 12.848 6.227 -15.361 1.00 91.62 72 GLY A CA 1
ATOM 594 C C . GLY A 1 72 ? 12.248 5.065 -14.573 1.00 91.62 72 GLY A C 1
ATOM 595 O O . GLY A 1 72 ? 11.076 4.720 -14.691 1.00 91.62 72 GLY A O 1
ATOM 596 N N . TYR A 1 73 ? 13.102 4.464 -13.737 1.00 94.25 73 TYR A N 1
ATOM 597 C CA . TYR A 1 73 ? 12.749 3.338 -12.877 1.00 94.25 73 TYR A CA 1
ATOM 598 C C . TYR A 1 73 ? 12.574 3.783 -11.425 1.00 94.25 73 TYR A C 1
ATOM 600 O O . TYR A 1 73 ? 13.518 4.267 -10.789 1.00 94.25 73 TYR A O 1
ATOM 608 N N . TYR A 1 74 ? 11.381 3.561 -10.884 1.00 92.88 74 TYR A N 1
ATOM 609 C CA . TYR A 1 74 ? 10.999 3.929 -9.530 1.00 92.88 74 TYR A CA 1
ATOM 610 C C . TYR A 1 74 ? 10.381 2.741 -8.802 1.00 92.88 74 TYR A C 1
ATOM 612 O O . TYR A 1 74 ? 9.539 2.018 -9.333 1.00 92.88 74 TYR A O 1
ATOM 620 N N . GLU A 1 75 ? 10.773 2.578 -7.541 1.00 94.75 75 GLU A N 1
ATOM 621 C CA . GLU A 1 75 ? 10.157 1.616 -6.636 1.00 94.75 75 GLU A CA 1
ATOM 622 C C . GLU A 1 75 ? 9.647 2.328 -5.392 1.00 94.75 75 GLU A C 1
ATOM 624 O O . GLU A 1 75 ? 10.344 3.162 -4.805 1.00 94.75 75 GLU A O 1
ATOM 629 N N . SER A 1 76 ? 8.444 1.964 -4.965 1.00 94.50 76 SER A N 1
ATOM 630 C CA . SER A 1 76 ? 7.867 2.427 -3.710 1.00 94.50 76 SER A CA 1
ATOM 631 C C . SER A 1 76 ? 7.160 1.277 -2.995 1.00 94.50 76 SER A C 1
ATOM 633 O O . SER A 1 76 ? 6.951 0.195 -3.552 1.00 94.50 76 SER A O 1
ATOM 635 N N . GLU A 1 77 ? 6.835 1.482 -1.724 1.00 95.50 77 GLU A N 1
ATOM 636 C CA . GLU A 1 77 ? 6.016 0.545 -0.962 1.00 95.50 77 GLU A CA 1
ATOM 637 C C . GLU A 1 77 ? 4.687 1.216 -0.627 1.00 95.50 77 GLU A C 1
ATOM 639 O O . GLU A 1 77 ? 4.655 2.301 -0.049 1.00 95.50 77 GLU A O 1
ATOM 644 N N . ILE A 1 78 ? 3.589 0.579 -1.011 1.00 95.69 78 ILE A N 1
ATOM 645 C CA . ILE A 1 78 ? 2.238 1.107 -0.887 1.00 95.69 78 ILE A CA 1
ATOM 646 C C . ILE A 1 78 ? 1.446 0.240 0.078 1.00 95.69 78 ILE A C 1
ATOM 648 O O . ILE A 1 78 ? 1.422 -0.983 -0.041 1.00 95.69 78 ILE A O 1
ATOM 652 N N . TRP A 1 79 ? 0.740 0.884 1.001 1.00 95.75 79 TRP A N 1
ATOM 653 C CA . TRP A 1 79 ? -0.148 0.222 1.944 1.00 95.75 79 TRP A CA 1
ATOM 654 C C . TRP A 1 79 ? -1.546 0.801 1.853 1.00 95.75 79 TRP A C 1
ATOM 656 O O . TRP A 1 79 ? -1.764 1.977 2.138 1.00 95.75 79 TRP A O 1
ATOM 666 N N . PHE A 1 80 ? -2.501 -0.040 1.486 1.00 94.62 80 PHE A N 1
ATOM 667 C CA . PHE A 1 80 ? -3.912 0.283 1.577 1.00 94.62 80 PHE A CA 1
ATOM 668 C C . PHE A 1 80 ? -4.457 -0.143 2.938 1.00 94.62 80 PHE A C 1
ATOM 670 O O . PHE A 1 80 ? -4.227 -1.272 3.372 1.00 94.62 80 PHE A O 1
ATOM 677 N N . ILE A 1 81 ? -5.188 0.756 3.595 1.00 94.12 81 ILE A N 1
ATOM 678 C CA . ILE A 1 81 ? -5.843 0.521 4.883 1.00 94.12 81 ILE A CA 1
ATOM 679 C C . ILE A 1 81 ? -7.272 1.054 4.780 1.00 94.12 81 ILE A C 1
ATOM 681 O O . ILE A 1 81 ? -7.475 2.258 4.605 1.00 94.12 81 ILE A O 1
ATOM 685 N N . GLY A 1 82 ? -8.279 0.189 4.875 1.00 91.50 82 GLY A N 1
ATOM 686 C CA . GLY A 1 82 ? -9.663 0.628 4.705 1.00 91.50 82 GLY A CA 1
ATOM 687 C C . GLY A 1 82 ? -10.723 -0.386 5.103 1.00 91.50 82 GLY A C 1
ATOM 688 O O . GLY A 1 82 ? -10.450 -1.558 5.343 1.00 91.50 82 GLY A O 1
ATOM 689 N N . GLU A 1 83 ? -11.961 0.093 5.130 1.00 81.06 83 GLU A N 1
ATOM 690 C CA . GLU A 1 83 ? -13.162 -0.708 5.362 1.00 81.06 83 GLU A CA 1
ATOM 691 C C . GLU A 1 83 ? -13.529 -1.430 4.055 1.00 81.06 83 GLU A C 1
ATOM 693 O O . GLU A 1 83 ? -14.287 -0.903 3.236 1.00 81.06 83 GLU A O 1
ATOM 698 N N . ILE A 1 84 ? -12.943 -2.598 3.804 1.00 66.56 84 ILE A N 1
ATOM 699 C CA . ILE A 1 84 ? -13.329 -3.466 2.686 1.00 66.56 84 ILE A CA 1
ATOM 700 C C . ILE A 1 84 ? -13.732 -4.814 3.284 1.00 66.56 84 ILE A C 1
ATOM 702 O O . ILE A 1 84 ? -12.976 -5.386 4.064 1.00 66.56 84 ILE A O 1
ATOM 706 N N . LYS A 1 85 ? -14.924 -5.308 2.949 1.00 53.81 85 LYS A N 1
ATOM 707 C CA . LYS A 1 85 ? -15.378 -6.673 3.239 1.00 53.81 85 LYS A CA 1
ATOM 708 C C . LYS A 1 85 ? -15.671 -7.394 1.937 1.00 53.81 85 LYS A C 1
ATOM 710 O O . LYS A 1 85 ? -16.116 -6.702 0.998 1.00 53.81 85 LYS A O 1
#

pLDDT: mean 91.0, std 5.82, range [53.81, 96.06]

InterPro domains:
  IPR025075 Protein of unknown function DUF3916 [PF13079] (3-83)

Radius of gyration: 13.28 Å; chains: 1; bounding box: 32×25×36 Å

Sequence (85 aa):
MGVLITLPSLWNSQIIIFKGEDDVKDFFIRDSDYYKWIPLSDNRSIQTDWKLVIPDDFVISGFKEVIDDEDGYYESEIWFIGEIK

Organism: NCBI:txid1215089

Secondary structure (DSSP, 8-state):
-EEEEEES-GGG-EEE--SSHHHHHHHT--B-SSEEEEEPPTT--HHHHHT----TTSEEEEEEEEEEETTEEEEEEEEEEE---